Protein AF-X0VMD0-F1 (afdb_monomer)

Nearest PDB structures (foldseek):
  7mgl-assembly1_A  TM=3.381E-01  e=8.347E+00  Homo sapiens

Structure (mmCIF, N/CA/C/O backbone):
data_AF-X0VMD0-F1
#
_entry.id   AF-X0VMD0-F1
#
loop_
_atom_site.group_PDB
_atom_site.id
_atom_site.type_symbol
_atom_site.label_atom_id
_atom_site.label_alt_id
_atom_site.label_comp_id
_atom_site.label_asym_id
_atom_site.label_entity_id
_atom_site.label_seq_id
_atom_site.pdbx_PDB_ins_code
_atom_site.Cartn_x
_atom_site.Cartn_y
_atom_site.Cartn_z
_atom_site.occupancy
_atom_site.B_iso_or_equiv
_atom_site.auth_seq_id
_atom_site.auth_comp_id
_atom_site.auth_asym_id
_atom_site.auth_atom_id
_atom_site.pdbx_PDB_model_num
ATOM 1 N N . MET A 1 1 ? -27.980 8.985 41.350 1.00 51.88 1 MET A N 1
ATOM 2 C CA . MET A 1 1 ? -26.644 9.108 40.709 1.00 51.88 1 MET A CA 1
ATOM 3 C C . MET A 1 1 ? -26.030 7.778 40.209 1.00 51.88 1 MET A C 1
ATOM 5 O O . MET A 1 1 ? -24.854 7.761 39.868 1.00 51.88 1 MET A O 1
ATOM 9 N N . LYS A 1 2 ? -26.770 6.652 40.136 1.00 53.03 2 LYS A N 1
ATOM 10 C CA . LYS A 1 2 ? -26.227 5.356 39.650 1.00 53.03 2 LYS A CA 1
ATOM 11 C C . LYS A 1 2 ? -26.357 5.153 38.128 1.00 53.03 2 LYS A C 1
ATOM 13 O O . LYS A 1 2 ? -25.488 4.524 37.535 1.00 53.03 2 LYS A O 1
ATOM 18 N N . ASN A 1 3 ? -27.371 5.747 37.488 1.00 60.94 3 ASN A N 1
ATOM 19 C CA . ASN A 1 3 ? -27.610 5.583 36.043 1.00 60.94 3 ASN A CA 1
ATOM 20 C C . ASN A 1 3 ? -26.827 6.567 35.164 1.00 60.94 3 ASN A C 1
ATOM 22 O O . ASN A 1 3 ? -26.457 6.217 34.048 1.00 60.94 3 ASN A O 1
ATOM 26 N N . SER A 1 4 ? -26.504 7.761 35.672 1.00 63.78 4 SER A N 1
ATOM 27 C CA . SER A 1 4 ? -25.722 8.752 34.924 1.00 63.78 4 SER A CA 1
ATOM 28 C C . SER A 1 4 ? -24.315 8.239 34.601 1.00 63.78 4 SER A C 1
ATOM 30 O O . SER A 1 4 ? -23.884 8.330 33.460 1.00 63.78 4 SER A O 1
ATOM 32 N N . LYS A 1 5 ? -23.625 7.602 35.558 1.00 65.06 5 LYS A N 1
ATOM 33 C CA . LYS A 1 5 ? -22.282 7.028 35.336 1.00 65.06 5 LYS A CA 1
ATOM 34 C C . LYS A 1 5 ? -22.257 5.949 34.243 1.00 65.06 5 LYS A C 1
ATOM 36 O O . LYS A 1 5 ? -21.350 5.955 33.419 1.00 65.06 5 LYS A O 1
ATOM 41 N N . LYS A 1 6 ? -23.263 5.064 34.192 1.00 71.69 6 LYS A N 1
ATOM 42 C CA . LYS A 1 6 ? -23.389 4.045 33.130 1.00 71.69 6 LYS A CA 1
ATOM 43 C C . LYS A 1 6 ? -23.651 4.665 31.754 1.00 71.69 6 LYS A C 1
ATOM 45 O O . LYS A 1 6 ? -23.115 4.175 30.769 1.00 71.69 6 LYS A O 1
ATOM 50 N N . PHE A 1 7 ? -24.421 5.751 31.698 1.00 76.06 7 PHE A N 1
ATOM 51 C CA . PHE A 1 7 ? -24.693 6.484 30.461 1.00 76.06 7 PHE A CA 1
ATOM 52 C C . PHE A 1 7 ? -23.443 7.178 29.895 1.00 76.06 7 PHE A C 1
ATOM 54 O O . PHE A 1 7 ? -23.194 7.127 28.694 1.00 76.06 7 PHE A O 1
ATOM 61 N N . TYR A 1 8 ? -22.613 7.783 30.752 1.00 79.00 8 TYR A N 1
ATOM 62 C CA . TYR A 1 8 ? -21.333 8.351 30.313 1.00 79.00 8 TYR A CA 1
ATOM 63 C C . TYR A 1 8 ? -20.352 7.270 29.851 1.00 79.00 8 TYR A C 1
ATOM 65 O O . TYR A 1 8 ? -19.674 7.450 28.844 1.00 79.00 8 TYR A O 1
ATOM 73 N N . PHE A 1 9 ? -20.320 6.125 30.538 1.00 82.69 9 PHE A N 1
ATOM 74 C CA . PHE A 1 9 ? -19.468 5.001 30.157 1.00 82.69 9 PHE A CA 1
ATOM 75 C C . PHE A 1 9 ? -19.871 4.380 28.811 1.00 82.69 9 PHE A C 1
ATOM 77 O O . PHE A 1 9 ? -19.005 4.099 27.987 1.00 82.69 9 PHE A O 1
ATOM 84 N N . SER A 1 10 ? -21.172 4.216 28.541 1.00 84.75 10 SER A N 1
ATOM 85 C CA . SER A 1 10 ? -21.632 3.697 27.246 1.00 84.75 10 SER A CA 1
ATOM 86 C C . SER A 1 10 ? -21.327 4.656 26.097 1.00 84.75 10 SER A C 1
ATOM 88 O O . SER A 1 10 ? -20.913 4.211 25.031 1.00 84.75 10 SER A O 1
ATOM 90 N N . ARG A 1 11 ? -21.462 5.972 26.314 1.00 86.00 11 ARG A N 1
ATOM 91 C CA . ARG A 1 11 ? -21.055 6.984 25.327 1.00 86.00 11 ARG A CA 1
ATOM 92 C C . ARG A 1 11 ? -19.555 6.967 25.063 1.00 86.00 11 ARG A C 1
ATOM 94 O O . ARG A 1 11 ? -19.152 7.052 23.911 1.00 86.00 11 ARG A O 1
ATOM 101 N N . PHE A 1 12 ? -18.747 6.827 26.110 1.00 89.62 12 PHE A N 1
ATOM 102 C CA . PHE A 1 12 ? -17.299 6.704 25.977 1.00 89.62 12 PHE A CA 1
ATOM 103 C C . PHE A 1 12 ? -16.907 5.467 25.154 1.00 89.62 12 PHE A C 1
ATOM 105 O O . PHE A 1 12 ? -16.124 5.579 24.215 1.00 89.62 12 PHE A O 1
ATOM 112 N N . LEU A 1 13 ? -17.520 4.313 25.437 1.00 91.25 13 LEU A N 1
ATOM 113 C CA . LEU A 1 13 ? -17.338 3.092 24.646 1.00 91.25 13 LEU A CA 1
ATOM 114 C C . LEU A 1 13 ? -17.741 3.276 23.178 1.00 91.25 13 LEU A C 1
ATOM 116 O O . LEU A 1 13 ? -17.014 2.848 22.288 1.00 91.25 13 LEU A O 1
ATOM 120 N N . LEU A 1 14 ? -18.867 3.942 22.919 1.00 93.62 14 LEU A N 1
ATOM 121 C CA . LEU A 1 14 ? -19.326 4.237 21.560 1.00 93.62 14 LEU A CA 1
ATOM 122 C C . LEU A 1 14 ? -18.313 5.084 20.783 1.00 93.62 14 LEU A C 1
ATOM 124 O O . LEU A 1 14 ? -18.007 4.772 19.637 1.00 93.62 14 LEU A O 1
ATOM 128 N N . ILE A 1 15 ? -17.760 6.120 21.418 1.00 94.81 15 ILE A N 1
ATOM 129 C CA . ILE A 1 15 ? -16.735 6.978 20.810 1.00 94.81 15 ILE A CA 1
ATOM 130 C C . ILE A 1 15 ? -15.479 6.167 20.479 1.00 94.81 15 ILE A C 1
ATOM 132 O O . ILE A 1 15 ? -14.943 6.312 19.384 1.00 94.81 15 ILE A O 1
ATOM 136 N N . LEU A 1 16 ? -15.035 5.284 21.380 1.00 94.44 16 LEU A N 1
ATOM 137 C CA . LEU A 1 16 ? -13.880 4.416 21.129 1.00 94.44 16 LEU A CA 1
ATOM 138 C C . LEU A 1 16 ? -14.107 3.472 19.944 1.00 94.44 16 LEU A C 1
ATOM 140 O O . LEU A 1 16 ? -13.217 3.314 19.112 1.00 94.44 16 LEU A O 1
ATOM 144 N N . ILE A 1 17 ? -15.297 2.878 19.843 1.00 95.56 17 ILE A N 1
ATOM 145 C CA . ILE A 1 17 ? -15.656 1.994 18.727 1.00 95.56 17 ILE A CA 1
ATOM 146 C C . ILE A 1 17 ? -15.640 2.768 17.407 1.00 95.56 17 ILE A C 1
ATOM 148 O O . ILE A 1 17 ? -15.049 2.304 16.435 1.00 95.56 17 ILE A O 1
ATOM 152 N N . ILE A 1 18 ? -16.239 3.962 17.377 1.00 96.62 18 ILE A N 1
ATOM 153 C CA . ILE A 1 18 ? -16.261 4.813 16.180 1.00 96.62 18 ILE A CA 1
ATOM 154 C C . ILE A 1 18 ? -14.838 5.219 15.784 1.00 96.62 18 ILE A C 1
ATOM 156 O O . ILE A 1 18 ? -14.481 5.120 14.615 1.00 96.62 18 ILE A O 1
ATOM 160 N N . LEU A 1 19 ? -14.008 5.625 16.747 1.00 95.19 19 LEU A N 1
ATOM 161 C CA . LEU A 1 19 ? -12.625 6.018 16.484 1.00 95.19 19 LEU A CA 1
ATOM 162 C C . LEU A 1 19 ? -11.807 4.850 15.917 1.00 95.19 19 LEU A C 1
ATOM 164 O O . LEU A 1 19 ? -11.101 5.019 14.926 1.00 95.19 19 LEU A O 1
ATOM 168 N N . SER A 1 20 ? -11.946 3.655 16.499 1.00 95.69 20 SER A N 1
ATOM 169 C CA . SER A 1 20 ? -11.298 2.446 15.987 1.00 95.69 20 SER A CA 1
ATOM 170 C C . SER A 1 20 ? -11.761 2.108 14.571 1.00 95.69 20 SER A C 1
ATOM 172 O O . SER A 1 20 ? -10.943 1.693 13.754 1.00 95.69 20 SER A O 1
ATOM 174 N N . LEU A 1 21 ? -13.052 2.284 14.275 1.00 96.25 21 LEU A N 1
ATOM 175 C CA . LEU A 1 21 ? -13.611 2.024 12.951 1.00 96.25 21 LEU A CA 1
ATOM 176 C C . LEU A 1 21 ? -13.049 2.994 11.905 1.00 96.25 21 LEU A C 1
ATOM 178 O O . LEU A 1 21 ? -12.674 2.563 10.820 1.00 96.25 21 LEU A O 1
ATOM 182 N N . ILE A 1 22 ? -12.954 4.286 12.239 1.00 96.50 22 ILE A N 1
ATOM 183 C CA . ILE A 1 22 ? -12.381 5.308 11.352 1.00 96.50 22 ILE A CA 1
ATOM 184 C C . ILE A 1 22 ? -10.925 4.971 11.035 1.00 96.50 22 ILE A C 1
ATOM 186 O O . ILE A 1 22 ? -10.548 4.950 9.870 1.00 96.50 22 ILE A O 1
ATOM 190 N N . ILE A 1 23 ? -10.122 4.657 12.057 1.00 95.31 23 ILE A N 1
ATOM 191 C CA . ILE A 1 23 ? -8.712 4.294 11.871 1.00 95.31 23 ILE A CA 1
ATOM 192 C C . ILE A 1 23 ? -8.598 3.057 10.973 1.00 95.31 23 ILE A C 1
ATOM 194 O O . ILE A 1 23 ? -7.828 3.066 10.018 1.00 95.31 23 ILE A O 1
ATOM 198 N N . PHE A 1 24 ? 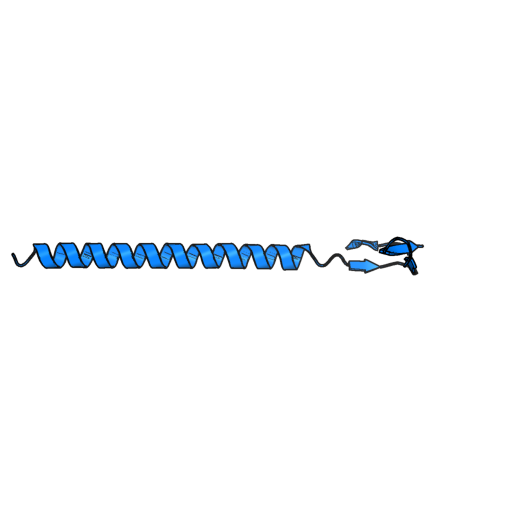-9.400 2.021 11.233 1.00 95.25 24 PHE A N 1
ATOM 199 C CA . PHE A 1 24 ? -9.410 0.801 10.427 1.00 95.25 24 PHE A CA 1
ATOM 200 C C . PHE A 1 24 ? -9.762 1.070 8.956 1.00 95.25 24 PHE A C 1
ATOM 202 O O . PHE A 1 24 ? -9.066 0.595 8.063 1.00 95.25 24 PHE A O 1
ATOM 209 N N . LEU A 1 25 ? -10.794 1.877 8.696 1.00 92.88 25 LEU A N 1
ATOM 210 C CA . LEU A 1 25 ? -11.195 2.255 7.339 1.00 92.88 25 LEU A CA 1
ATOM 211 C C . LEU A 1 25 ? -10.113 3.068 6.618 1.00 92.88 25 LEU A C 1
ATOM 213 O O . LEU A 1 25 ? -9.857 2.809 5.445 1.00 92.88 25 LEU A O 1
ATOM 217 N N . SER A 1 26 ? -9.446 3.995 7.310 1.00 91.00 26 SER A N 1
ATOM 218 C CA . SER A 1 26 ? -8.319 4.745 6.745 1.00 91.00 26 SER A CA 1
ATOM 219 C C . SER A 1 26 ? -7.154 3.828 6.363 1.00 91.00 26 SER A C 1
ATOM 221 O O . SER A 1 26 ? -6.586 3.986 5.285 1.00 91.00 26 SER A O 1
ATOM 223 N N . PHE A 1 27 ? -6.831 2.830 7.195 1.00 88.88 27 PHE A N 1
ATOM 224 C CA . PHE A 1 27 ? -5.824 1.817 6.856 1.00 88.88 27 PHE A CA 1
ATOM 225 C C . PHE A 1 27 ? -6.243 0.967 5.652 1.00 88.88 27 PHE A C 1
ATOM 227 O O . PHE A 1 27 ? -5.422 0.716 4.775 1.00 88.88 27 PHE A O 1
ATOM 234 N N . CYS A 1 28 ? -7.510 0.548 5.572 1.00 87.81 28 CYS A N 1
ATOM 235 C CA . CYS A 1 28 ? -8.013 -0.186 4.410 1.00 87.81 28 CYS A CA 1
ATOM 236 C C . CYS A 1 28 ? -7.930 0.637 3.119 1.00 87.81 28 CYS A C 1
ATOM 238 O O . CYS A 1 28 ? -7.534 0.092 2.092 1.00 87.81 28 CYS A O 1
ATOM 240 N N . ALA A 1 29 ? -8.277 1.926 3.167 1.00 83.31 29 ALA A N 1
ATOM 241 C CA . ALA A 1 29 ? -8.176 2.817 2.015 1.00 83.31 29 ALA A CA 1
ATOM 242 C C . ALA A 1 29 ? -6.718 2.974 1.555 1.00 83.31 29 ALA A C 1
ATOM 244 O O . ALA A 1 29 ? -6.427 2.766 0.381 1.00 83.31 29 ALA A O 1
ATOM 245 N N . SER A 1 30 ? -5.797 3.230 2.489 1.00 78.69 30 SER A N 1
ATOM 246 C CA . SER A 1 30 ? -4.365 3.353 2.188 1.00 78.69 30 SER A CA 1
ATOM 247 C C . SER A 1 30 ? -3.771 2.060 1.614 1.00 78.69 30 SER A C 1
ATOM 249 O O . SER A 1 30 ? -3.043 2.108 0.629 1.00 78.69 30 SER A O 1
ATOM 251 N N . ALA A 1 31 ? -4.139 0.892 2.149 1.00 77.25 31 ALA A N 1
ATOM 252 C CA . ALA A 1 31 ? -3.683 -0.396 1.621 1.00 77.25 31 ALA A CA 1
ATOM 253 C C . ALA A 1 31 ? -4.263 -0.720 0.230 1.00 77.25 31 ALA A C 1
ATOM 255 O O . ALA A 1 31 ? -3.671 -1.480 -0.537 1.00 77.25 31 ALA A O 1
ATOM 256 N N . GLN A 1 32 ? -5.444 -0.190 -0.099 1.00 74.62 32 GLN A N 1
ATOM 257 C CA . GLN A 1 32 ? -6.036 -0.331 -1.428 1.00 74.62 32 GLN A CA 1
ATOM 258 C C . GLN A 1 32 ? -5.359 0.591 -2.451 1.00 74.62 32 GLN A C 1
ATOM 260 O O . GLN A 1 32 ? -5.215 0.205 -3.610 1.00 74.62 32 GLN A O 1
ATOM 265 N N . GLU A 1 33 ? -4.935 1.778 -2.024 1.00 65.94 33 GLU A N 1
ATOM 266 C CA . GLU A 1 33 ? -4.171 2.732 -2.831 1.00 65.94 33 GLU A CA 1
ATOM 267 C C . GLU A 1 33 ? -2.767 2.192 -3.142 1.00 65.94 33 GLU A C 1
ATOM 269 O O . GLU A 1 33 ? -2.385 2.132 -4.306 1.00 65.94 33 GLU A O 1
ATOM 274 N N . GLU A 1 34 ? -2.073 1.631 -2.147 1.00 60.97 34 GLU A N 1
ATOM 275 C CA . GLU A 1 34 ? -0.749 1.012 -2.323 1.00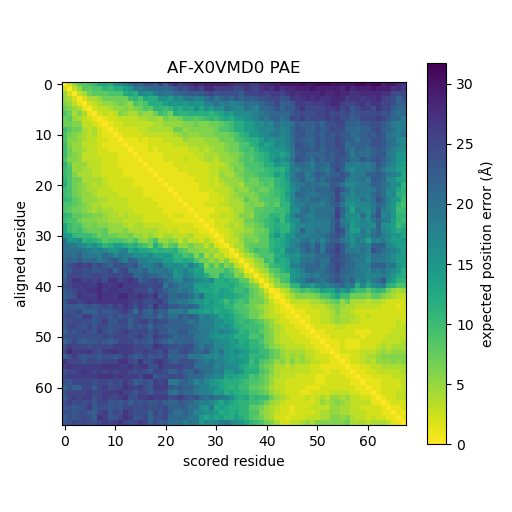 60.97 34 GLU A CA 1
ATOM 276 C C . GLU A 1 34 ? -0.784 -0.196 -3.282 1.00 60.97 34 GLU A C 1
ATOM 278 O O . GLU A 1 34 ? 0.125 -0.394 -4.092 1.00 60.97 34 GLU A O 1
ATOM 283 N N . LYS A 1 35 ? -1.866 -0.988 -3.259 1.00 60.22 35 LYS A N 1
ATOM 284 C CA . LYS A 1 35 ? -2.064 -2.082 -4.226 1.00 60.22 35 LYS A CA 1
ATOM 285 C C . LYS A 1 35 ? -2.295 -1.582 -5.647 1.00 60.22 35 LYS A C 1
ATOM 287 O O . LYS A 1 35 ? -1.748 -2.174 -6.570 1.00 60.22 35 LYS A O 1
ATOM 292 N N . LYS A 1 36 ? -3.071 -0.509 -5.827 1.00 57.59 36 LYS A N 1
ATOM 293 C CA . LYS A 1 36 ? -3.288 0.086 -7.152 1.00 57.59 36 LYS A CA 1
ATOM 294 C C . LYS A 1 36 ? -2.009 0.694 -7.713 1.00 57.59 36 LYS A C 1
ATOM 296 O O . LYS A 1 36 ? -1.691 0.418 -8.857 1.00 57.59 36 LYS A O 1
ATOM 301 N N . GLU A 1 37 ? -1.244 1.432 -6.911 1.00 55.78 37 GLU A N 1
ATOM 302 C CA . GLU A 1 37 ? 0.035 1.994 -7.363 1.00 55.78 37 GLU A CA 1
ATOM 303 C C . GLU A 1 37 ? 1.063 0.902 -7.695 1.00 55.78 37 GLU A C 1
ATOM 305 O O . GLU A 1 37 ? 1.812 1.034 -8.658 1.00 55.78 37 GLU A O 1
ATOM 310 N N . THR A 1 38 ? 1.078 -0.209 -6.953 1.00 54.62 38 THR A N 1
ATOM 311 C CA . THR A 1 38 ? 1.987 -1.333 -7.238 1.00 54.62 38 THR A CA 1
ATOM 312 C C . THR A 1 38 ? 1.562 -2.122 -8.484 1.00 54.62 38 THR A C 1
ATOM 314 O O . THR A 1 38 ? 2.421 -2.542 -9.256 1.00 54.62 38 THR A O 1
ATOM 317 N N . GLU A 1 39 ? 0.257 -2.313 -8.709 1.00 55.78 39 GLU A N 1
ATOM 318 C CA . GLU A 1 39 ? -0.268 -3.000 -9.900 1.00 55.78 39 GLU A CA 1
ATOM 319 C C . GLU A 1 39 ? -0.226 -2.121 -11.168 1.00 55.78 39 GLU A C 1
ATOM 321 O O . GLU A 1 39 ? -0.022 -2.655 -12.254 1.00 55.78 39 GLU A O 1
ATOM 326 N N . GLU A 1 40 ? -0.348 -0.791 -11.057 1.00 54.22 40 GLU A N 1
ATOM 327 C CA . GLU A 1 40 ? -0.301 0.147 -12.197 1.00 54.22 40 GLU A CA 1
ATOM 328 C C . GLU A 1 40 ? 1.125 0.587 -12.595 1.00 54.22 40 GLU A C 1
ATOM 330 O O . GLU A 1 40 ? 1.311 1.159 -13.668 1.00 54.22 40 GLU A O 1
ATOM 335 N N . SER A 1 41 ? 2.146 0.326 -11.770 1.00 58.00 41 SER A N 1
ATOM 336 C CA . SER A 1 41 ? 3.510 0.858 -11.974 1.00 58.00 41 SER A CA 1
ATOM 337 C C . SER A 1 41 ? 4.467 -0.082 -12.721 1.00 58.00 41 SER A C 1
ATOM 339 O O . SER A 1 41 ? 5.528 0.341 -13.188 1.00 58.00 41 SER A O 1
ATOM 341 N N . VAL A 1 42 ? 4.114 -1.358 -12.903 1.00 65.25 42 VAL A N 1
ATOM 342 C CA . VAL A 1 42 ? 4.977 -2.303 -13.630 1.00 65.25 42 VAL A CA 1
ATOM 343 C C . VAL A 1 42 ? 4.685 -2.232 -15.126 1.00 65.25 42 VAL A C 1
ATOM 345 O O . VAL A 1 42 ? 4.052 -3.116 -15.693 1.00 65.25 42 VAL A O 1
ATOM 348 N N . VAL A 1 43 ? 5.162 -1.168 -15.772 1.00 71.94 43 VAL A N 1
ATOM 349 C CA . VAL A 1 43 ? 5.185 -1.090 -17.237 1.00 71.94 43 VAL A CA 1
ATOM 350 C C . VAL A 1 43 ? 6.334 -1.959 -17.741 1.00 71.94 43 VAL A C 1
ATOM 352 O O . VAL A 1 43 ? 7.508 -1.626 -17.562 1.00 71.94 43 VAL A O 1
ATOM 355 N N . ASN A 1 44 ? 6.007 -3.080 -18.378 1.00 82.44 44 ASN A N 1
ATOM 356 C CA . ASN A 1 44 ? 6.988 -3.940 -19.019 1.00 82.44 44 ASN A CA 1
ATOM 357 C C . ASN A 1 44 ? 7.252 -3.430 -20.435 1.00 82.44 44 ASN A C 1
ATOM 359 O O . ASN A 1 44 ? 6.349 -3.356 -21.267 1.00 82.44 44 ASN A O 1
ATOM 363 N N . ILE A 1 45 ? 8.510 -3.101 -20.721 1.00 88.12 45 ILE A N 1
ATOM 364 C CA . ILE A 1 45 ? 8.945 -2.659 -22.046 1.00 88.12 45 ILE A CA 1
ATOM 365 C C . ILE A 1 45 ? 9.870 -3.731 -22.620 1.00 88.12 45 ILE A C 1
ATOM 367 O O . ILE A 1 45 ? 10.927 -4.014 -22.057 1.00 88.12 45 ILE A O 1
ATO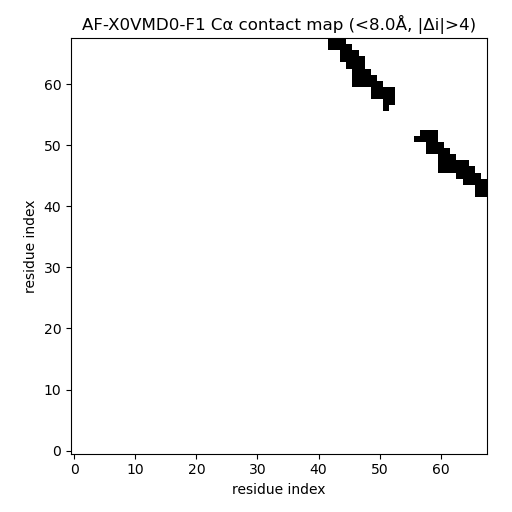M 371 N N . GLN A 1 46 ? 9.474 -4.326 -23.742 1.00 89.38 46 GLN A N 1
ATOM 372 C CA . GLN A 1 46 ? 10.331 -5.176 -24.568 1.00 89.38 46 GLN A CA 1
ATOM 373 C C . GLN A 1 46 ? 10.691 -4.437 -25.852 1.00 89.38 46 GLN A C 1
ATOM 375 O O . GLN A 1 46 ? 9.846 -3.768 -26.436 1.00 89.38 46 GLN A O 1
ATOM 380 N N . ALA A 1 47 ? 11.940 -4.563 -26.288 1.00 92.06 47 ALA A N 1
ATOM 381 C CA . ALA A 1 47 ? 12.438 -3.999 -27.535 1.00 92.06 47 ALA A CA 1
ATOM 382 C C . ALA A 1 47 ? 13.587 -4.859 -28.071 1.00 92.06 47 ALA A C 1
ATOM 384 O O . ALA A 1 47 ? 14.232 -5.573 -27.299 1.00 92.06 47 ALA A O 1
ATOM 385 N N . ASP A 1 48 ? 13.875 -4.754 -29.368 1.00 93.56 48 ASP A N 1
ATOM 386 C CA . ASP A 1 48 ? 15.011 -5.455 -29.980 1.00 93.56 48 ASP A CA 1
ATOM 387 C C . ASP A 1 48 ? 16.353 -4.858 -29.526 1.00 93.56 48 ASP A C 1
ATOM 389 O O . ASP A 1 48 ? 17.347 -5.574 -29.400 1.00 93.56 48 ASP A O 1
ATOM 393 N N . ASN A 1 49 ? 16.388 -3.547 -29.264 1.00 92.69 49 ASN A N 1
ATOM 394 C CA . ASN A 1 49 ? 17.568 -2.849 -28.770 1.00 92.69 49 ASN A CA 1
ATOM 395 C C . ASN A 1 49 ? 17.209 -1.773 -27.733 1.00 92.69 49 ASN A C 1
ATOM 397 O O . ASN A 1 49 ? 16.195 -1.083 -27.864 1.00 92.69 49 ASN A O 1
ATOM 401 N N . VAL A 1 50 ? 18.069 -1.606 -26.722 1.00 91.56 50 VAL A N 1
ATOM 402 C CA . VAL A 1 50 ? 17.927 -0.592 -25.665 1.00 91.56 50 VAL A CA 1
ATOM 403 C C . VAL A 1 50 ? 19.238 0.170 -25.519 1.00 91.56 50 VAL A C 1
ATOM 405 O O . VAL A 1 50 ? 20.271 -0.407 -25.179 1.00 91.56 50 VAL A O 1
ATOM 408 N N . ILE A 1 51 ? 19.195 1.477 -25.766 1.00 94.44 51 ILE A N 1
ATOM 409 C CA . ILE A 1 51 ? 20.349 2.374 -25.692 1.00 94.44 51 ILE A CA 1
ATOM 410 C C . ILE A 1 51 ? 20.123 3.373 -24.561 1.00 94.44 51 ILE A C 1
ATOM 412 O O . ILE A 1 51 ? 19.109 4.064 -24.524 1.00 94.44 51 ILE A O 1
ATOM 416 N N . TYR A 1 52 ? 21.088 3.483 -23.649 1.00 93.69 52 TYR A N 1
ATOM 417 C CA . TYR A 1 52 ? 21.074 4.507 -22.608 1.00 93.69 52 TYR A CA 1
ATOM 418 C C . TYR A 1 52 ? 21.890 5.729 -23.041 1.00 93.69 52 TYR A C 1
ATOM 420 O O . TYR A 1 52 ? 23.115 5.656 -23.174 1.00 93.69 52 TYR A O 1
ATOM 428 N N . ASP A 1 53 ? 21.215 6.860 -23.236 1.00 93.94 53 ASP A N 1
ATOM 429 C CA . ASP A 1 53 ? 21.852 8.146 -23.497 1.00 93.94 53 ASP A CA 1
ATOM 430 C C . ASP A 1 53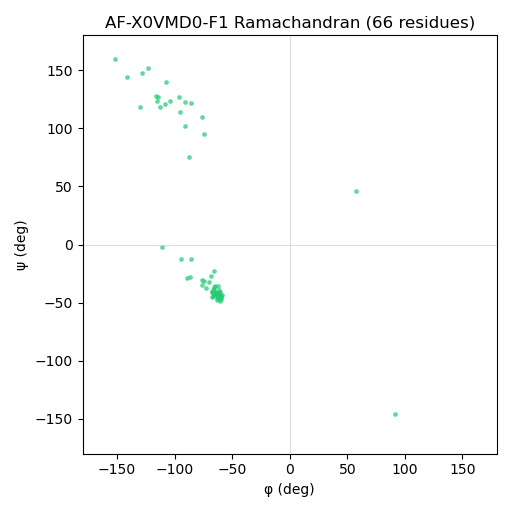 ? 22.107 8.886 -22.179 1.00 93.94 53 ASP A C 1
ATOM 432 O O . ASP A 1 53 ? 21.226 9.520 -21.595 1.00 93.94 53 ASP A O 1
ATOM 436 N N . LYS A 1 54 ? 23.364 8.843 -21.733 1.00 92.25 54 LYS A N 1
ATOM 437 C CA . LYS A 1 54 ? 23.827 9.508 -20.509 1.00 92.25 54 LYS A CA 1
ATOM 438 C C . LYS A 1 54 ? 23.755 11.038 -20.584 1.00 92.25 54 LYS A C 1
ATOM 440 O O . LYS A 1 54 ? 23.755 11.688 -19.544 1.00 92.25 54 LYS A O 1
ATOM 445 N N . SER A 1 55 ? 23.752 11.627 -21.781 1.00 93.81 55 SER A N 1
ATOM 446 C CA . SER A 1 55 ? 23.725 13.087 -21.933 1.00 93.81 55 SER A CA 1
ATOM 447 C C . SER A 1 55 ? 22.351 13.676 -21.623 1.00 93.81 55 SER A C 1
ATOM 449 O O . SER A 1 55 ? 22.259 14.786 -21.101 1.00 93.81 55 SER A O 1
ATOM 451 N N . THR A 1 56 ? 21.297 12.912 -21.907 1.00 92.62 56 THR A N 1
ATOM 452 C CA . THR A 1 56 ? 19.909 13.320 -21.691 1.00 92.62 56 THR A CA 1
ATOM 453 C C . THR A 1 56 ? 19.214 12.546 -20.573 1.00 92.62 56 THR A C 1
ATOM 455 O O . THR A 1 56 ? 18.072 12.877 -20.263 1.00 92.62 56 THR A O 1
ATOM 458 N N . ASP A 1 57 ? 19.907 11.580 -19.957 1.00 92.50 57 ASP A N 1
ATOM 459 C CA . ASP A 1 57 ? 19.404 10.694 -18.898 1.00 92.50 57 ASP A CA 1
ATOM 460 C C . ASP A 1 57 ? 18.158 9.907 -19.349 1.00 92.50 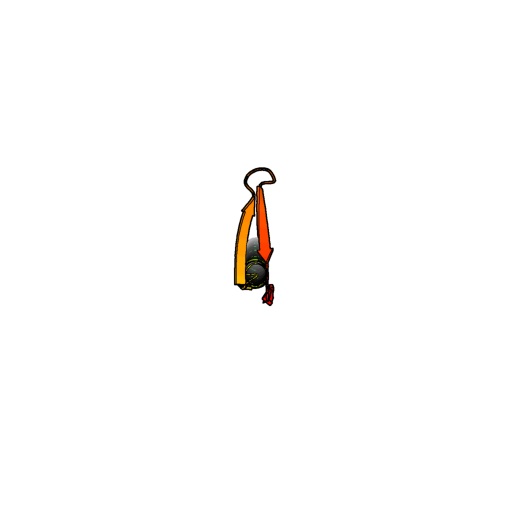57 ASP A C 1
ATOM 462 O O . ASP A 1 57 ? 17.132 9.857 -18.671 1.00 92.50 57 ASP A O 1
ATOM 466 N N . LYS A 1 58 ? 18.217 9.341 -20.565 1.00 93.62 58 LYS A N 1
ATOM 467 C CA . LYS A 1 58 ? 17.082 8.667 -21.222 1.00 93.62 58 LYS A CA 1
ATOM 468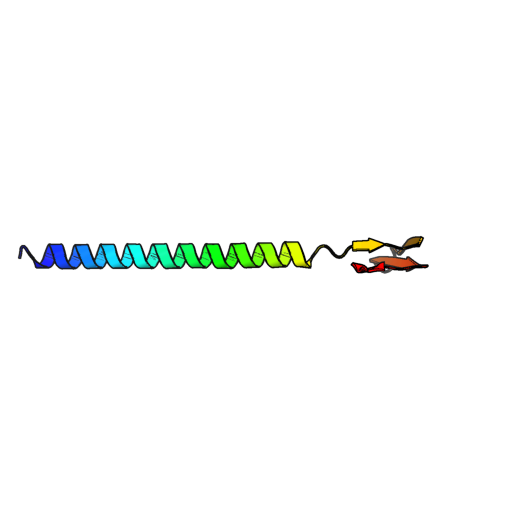 C C . LYS A 1 58 ? 17.430 7.270 -21.719 1.00 93.62 58 LYS A C 1
ATOM 470 O O . LYS A 1 58 ? 18.539 7.016 -22.186 1.00 93.62 58 LYS A O 1
ATOM 475 N N . MET A 1 59 ? 16.434 6.384 -21.685 1.00 91.81 59 MET A N 1
ATOM 476 C CA . MET A 1 59 ? 16.461 5.093 -22.377 1.00 91.81 59 MET A CA 1
ATOM 477 C C . MET A 1 59 ? 15.755 5.221 -23.729 1.00 91.81 59 MET A C 1
ATOM 479 O O . MET A 1 59 ? 14.619 5.691 -23.799 1.00 91.81 59 MET A O 1
ATOM 483 N N . ILE A 1 60 ? 16.434 4.813 -24.796 1.00 92.81 60 ILE A N 1
ATOM 484 C CA . ILE A 1 60 ? 15.927 4.784 -26.166 1.00 92.81 60 ILE A CA 1
ATOM 485 C C . ILE A 1 60 ? 15.716 3.317 -26.539 1.00 92.81 60 ILE A C 1
ATOM 487 O O . ILE A 1 60 ? 16.653 2.521 -26.496 1.00 92.81 60 ILE A O 1
ATOM 491 N N . PHE A 1 61 ? 14.482 2.965 -26.886 1.00 93.00 61 PHE A N 1
ATOM 492 C CA . PHE A 1 61 ? 14.087 1.621 -27.301 1.00 93.00 61 PHE A CA 1
ATOM 493 C C . PHE A 1 61 ? 13.904 1.611 -28.823 1.00 93.00 61 PHE A C 1
ATOM 495 O O . PHE A 1 61 ? 13.131 2.414 -29.347 1.00 93.00 61 PHE A O 1
ATOM 502 N N . GLU A 1 62 ? 14.610 0.732 -29.534 1.00 92.44 62 GLU A N 1
ATOM 503 C CA . GLU A 1 62 ? 14.581 0.640 -31.001 1.00 92.44 62 GLU A CA 1
ATOM 504 C C . GLU A 1 62 ? 14.178 -0.765 -31.474 1.00 92.44 62 GLU A C 1
ATOM 506 O O . GLU A 1 62 ? 14.428 -1.765 -30.797 1.00 92.44 62 GLU A O 1
ATOM 511 N N . GLY A 1 63 ? 13.564 -0.838 -32.660 1.00 92.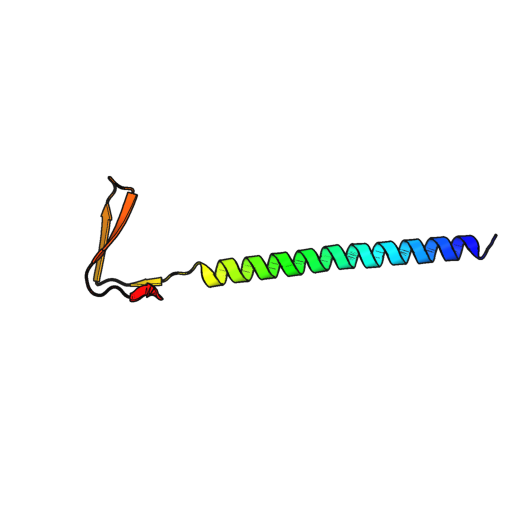00 63 GLY A N 1
ATOM 512 C CA . GLY A 1 63 ? 13.039 -2.076 -33.245 1.00 92.00 63 GLY A CA 1
ATOM 513 C C . GLY A 1 63 ? 11.575 -2.330 -32.883 1.00 92.00 63 GLY A C 1
ATOM 514 O O . GLY A 1 63 ? 10.782 -1.393 -32.771 1.00 92.00 63 GLY A O 1
ATOM 515 N N . ASN A 1 64 ? 11.199 -3.598 -32.727 1.00 91.75 64 ASN A N 1
ATOM 516 C CA . ASN A 1 64 ? 9.857 -3.992 -32.307 1.00 91.75 64 ASN A CA 1
ATOM 517 C C . ASN A 1 64 ? 9.661 -3.725 -30.812 1.00 91.75 64 ASN A C 1
ATOM 519 O O . ASN A 1 64 ? 10.019 -4.548 -29.972 1.00 91.75 64 ASN A O 1
ATOM 523 N N . VAL A 1 65 ? 9.080 -2.570 -30.485 1.00 89.88 65 VAL A N 1
ATOM 524 C CA . VAL A 1 65 ? 8.791 -2.182 -29.101 1.00 89.88 65 VAL A CA 1
ATOM 525 C C . VAL A 1 65 ? 7.388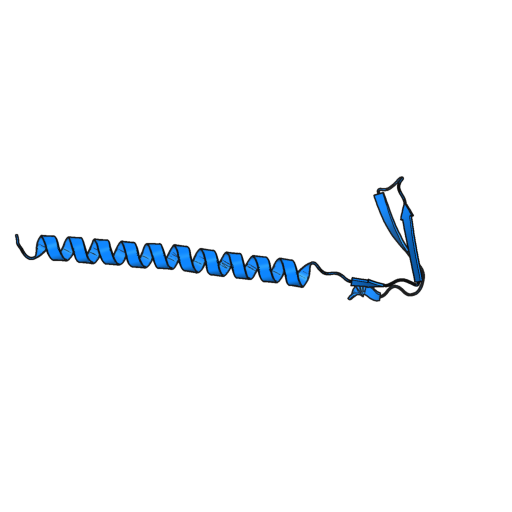 -2.640 -28.700 1.00 89.88 65 VAL A C 1
ATOM 527 O O . VAL A 1 65 ? 6.400 -2.260 -29.328 1.00 89.88 65 VAL A O 1
ATOM 530 N N . ILE A 1 66 ? 7.300 -3.433 -27.633 1.00 89.06 66 ILE A N 1
ATOM 531 C CA . ILE A 1 66 ? 6.050 -3.879 -27.012 1.00 89.06 66 ILE A CA 1
ATOM 532 C C . ILE A 1 66 ? 5.995 -3.309 -25.595 1.00 89.06 66 ILE A C 1
ATOM 534 O O . ILE A 1 66 ? 6.934 -3.474 -24.818 1.00 89.06 66 ILE A O 1
ATOM 538 N N . ILE A 1 67 ? 4.886 -2.646 -25.270 1.00 88.06 67 ILE A N 1
ATOM 539 C CA . ILE A 1 67 ? 4.611 -2.066 -23.952 1.00 88.06 67 ILE A CA 1
ATOM 540 C C . ILE A 1 67 ? 3.414 -2.821 -23.375 1.00 88.06 67 ILE A C 1
ATOM 542 O O . ILE A 1 67 ? 2.382 -2.924 -24.043 1.00 88.06 67 ILE A O 1
ATOM 546 N N . THR A 1 68 ? 3.563 -3.406 -22.188 1.00 85.06 68 THR A N 1
ATOM 547 C CA . THR A 1 68 ? 2.526 -4.202 -21.506 1.00 85.06 68 THR A CA 1
ATOM 548 C C . THR A 1 68 ? 2.421 -3.814 -20.047 1.00 85.06 68 THR A C 1
ATOM 550 O O . THR A 1 68 ? 3.486 -3.649 -19.413 1.00 85.06 68 THR A O 1
#

Organism: NCBI:txid412755

Secondary structure (DSSP, 8-state):
-HHHHHHHHHHHHHH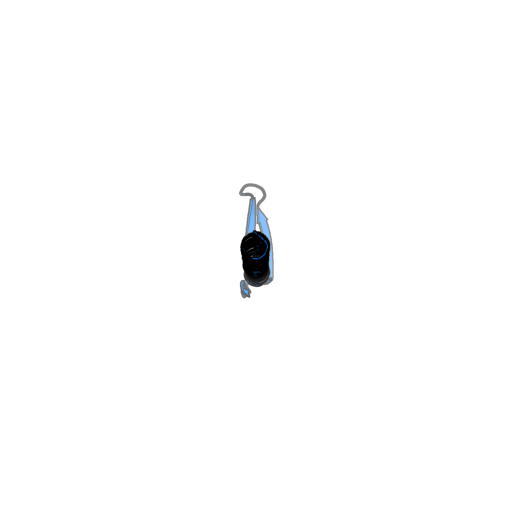HHHHHHHHHHHHHHHHHHHHHHHHHS---EE-SEEEEETTTTEEEEESS-EE-

pLDDT: mean 82.68, std 14.06, range [51.88, 96.62]

Solvent-accessible surface area (backbone atoms only — not comparable to full-atom values): 4054 Å² total; per-residue (Å²): 129,74,66,60,59,55,54,55,49,52,52,51,51,51,51,52,53,52,53,51,48,52,53,52,51,53,52,53,52,51,56,52,49,55,50,48,55,59,69,72,60,66,72,45,76,47,49,76,39,79,45,76,42,78,91,77,75,42,79,46,74,42,76,71,70,46,79,84

Radius of gyration: 27.24 Å; Cα contacts (8 Å, |Δi|>4): 40; chains: 1; bounding box: 51×19×74 Å

Mean predicted aligned error: 13.13 Å

Foldseek 3Di:
DVVVVVVVVVVVVVVVVVVVVVVVVVVVVVVVVVVCCVVVVPWDWDAPDWDQDPVVRDIDGDHDIDID

Sequence (68 aa):
MKNSKKFYFSRFLLILIILSLIIFLSFCASAQEEKKETEESVVNIQADNVIYDKSTDKMIFEGNVIIT